Protein AF-A0A2H5E1U5-F1 (afdb_monomer_lite)

Structure (mmCIF, N/CA/C/O backbone):
data_AF-A0A2H5E1U5-F1
#
_entry.id   AF-A0A2H5E1U5-F1
#
loop_
_atom_site.group_PDB
_atom_site.id
_atom_site.type_symbol
_atom_site.label_atom_id
_atom_site.label_alt_id
_atom_site.label_comp_id
_atom_site.label_asym_id
_atom_site.label_entity_id
_atom_site.label_seq_id
_atom_site.pdbx_PDB_ins_code
_atom_site.Cartn_x
_atom_site.Cartn_y
_atom_site.Cartn_z
_atom_site.occupancy
_atom_site.B_iso_or_equiv
_atom_site.auth_seq_id
_atom_site.auth_comp_id
_atom_site.auth_asym_id
_atom_site.auth_atom_id
_atom_site.pdbx_PDB_model_num
ATOM 1 N N . MET A 1 1 ? -8.160 -6.037 7.878 1.00 88.44 1 MET A N 1
ATOM 2 C CA . MET A 1 1 ? -8.085 -6.090 6.395 1.00 88.44 1 MET A CA 1
ATOM 3 C C . MET A 1 1 ? -6.637 -6.246 5.935 1.00 88.44 1 MET A C 1
ATOM 5 O O . MET A 1 1 ? -5.758 -5.780 6.652 1.00 88.44 1 MET A O 1
ATOM 9 N N . GLU A 1 2 ? -6.357 -6.870 4.788 1.00 90.00 2 GLU A N 1
ATOM 10 C CA . GLU A 1 2 ? -4.989 -7.032 4.267 1.00 90.00 2 GLU A CA 1
ATOM 11 C C . GLU A 1 2 ? -4.709 -6.203 3.005 1.00 90.00 2 GLU A C 1
ATOM 13 O O . GLU A 1 2 ? -5.430 -6.276 2.010 1.00 90.00 2 GLU A O 1
ATOM 18 N N . ALA A 1 3 ? -3.610 -5.441 3.022 1.00 91.31 3 ALA A N 1
ATOM 19 C CA . ALA A 1 3 ? -3.159 -4.629 1.897 1.00 91.31 3 ALA A CA 1
ATOM 20 C C . ALA A 1 3 ? -1.841 -5.133 1.292 1.00 91.31 3 ALA A C 1
ATOM 22 O O . ALA A 1 3 ? -0.878 -5.450 2.000 1.00 91.31 3 ALA A O 1
ATOM 23 N N . LEU A 1 4 ? -1.774 -5.126 -0.041 1.00 90.81 4 LEU A N 1
ATOM 24 C CA . LEU A 1 4 ? -0.531 -5.232 -0.799 1.00 90.81 4 LEU A CA 1
ATOM 25 C C . LEU A 1 4 ? -0.009 -3.827 -1.111 1.00 90.81 4 LEU A C 1
ATOM 27 O O . LEU A 1 4 ? -0.693 -3.046 -1.769 1.00 90.81 4 LEU A O 1
ATOM 31 N N . LEU A 1 5 ? 1.227 -3.527 -0.714 1.00 90.75 5 LEU A N 1
ATOM 32 C CA . LEU A 1 5 ? 1.898 -2.273 -1.053 1.00 90.75 5 LEU A CA 1
ATOM 33 C C . LEU A 1 5 ? 2.890 -2.505 -2.191 1.00 90.75 5 LEU A C 1
ATOM 35 O O . LEU A 1 5 ? 3.699 -3.430 -2.136 1.00 90.75 5 LEU A O 1
ATOM 39 N N . VAL A 1 6 ? 2.870 -1.642 -3.203 1.00 88.94 6 VAL A N 1
ATOM 40 C CA . VAL A 1 6 ? 3.798 -1.691 -4.340 1.00 88.94 6 VAL A CA 1
ATOM 41 C C . VAL A 1 6 ? 4.464 -0.333 -4.516 1.00 88.94 6 VAL A C 1
ATOM 43 O O . VAL A 1 6 ? 3.791 0.694 -4.506 1.00 88.94 6 VAL A O 1
ATOM 46 N N . GLY A 1 7 ? 5.776 -0.329 -4.736 1.00 87.25 7 GLY A N 1
ATOM 47 C CA . GLY A 1 7 ? 6.582 0.886 -4.850 1.00 87.25 7 GLY A CA 1
ATOM 48 C C . GLY A 1 7 ? 7.224 1.284 -3.524 1.00 87.25 7 GLY A C 1
ATOM 49 O O . GLY A 1 7 ? 7.039 0.606 -2.519 1.00 87.25 7 GLY A O 1
ATOM 50 N N . A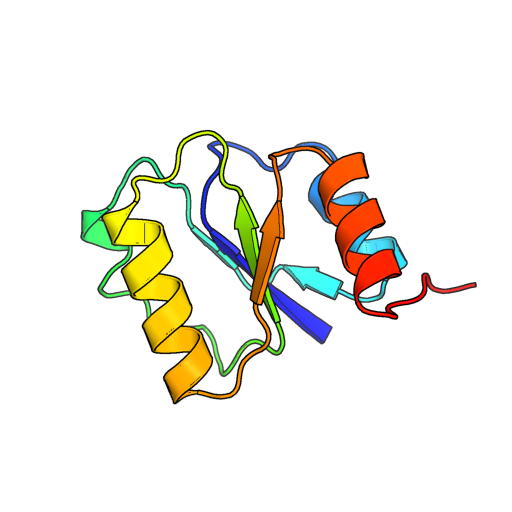LA A 1 8 ? 7.986 2.382 -3.547 1.00 84.31 8 ALA A N 1
ATOM 51 C CA . ALA A 1 8 ? 8.839 2.865 -2.455 1.00 84.31 8 ALA A CA 1
ATOM 52 C C . ALA A 1 8 ? 9.934 1.883 -1.989 1.00 84.31 8 ALA A C 1
ATOM 54 O O . ALA A 1 8 ? 9.703 0.689 -1.820 1.00 84.31 8 ALA A O 1
ATOM 55 N N . ASP A 1 9 ? 11.135 2.405 -1.731 1.00 81.62 9 ASP A N 1
ATOM 56 C CA . ASP A 1 9 ? 12.230 1.598 -1.173 1.00 81.62 9 ASP A CA 1
ATOM 57 C C . ASP A 1 9 ? 11.997 1.273 0.315 1.00 81.62 9 ASP A C 1
ATOM 59 O O . ASP A 1 9 ? 12.320 0.180 0.769 1.00 81.62 9 ASP A O 1
ATOM 63 N N . SER A 1 10 ? 11.385 2.193 1.071 1.00 84.88 10 SER A N 1
ATOM 64 C CA . SER A 1 10 ? 10.950 1.960 2.455 1.00 84.88 10 SER A CA 1
ATOM 65 C C . SER A 1 10 ? 9.614 2.643 2.748 1.00 84.88 10 SER A C 1
ATOM 67 O O . SER A 1 10 ? 9.259 3.631 2.102 1.00 84.88 10 SER A O 1
ATOM 69 N N . LEU A 1 11 ? 8.868 2.135 3.727 1.00 88.06 11 LEU A N 1
ATOM 70 C CA . LEU A 1 11 ? 7.497 2.580 4.001 1.00 88.06 11 LEU A CA 1
ATOM 71 C C . LEU A 1 11 ? 7.391 3.759 4.982 1.00 88.06 11 LEU A C 1
ATOM 73 O O . LEU A 1 11 ? 6.348 4.406 5.033 1.00 88.06 11 LEU A O 1
ATOM 77 N N . GLY A 1 12 ? 8.449 4.069 5.738 1.00 90.38 12 GLY A N 1
ATOM 78 C CA . GLY A 1 12 ? 8.397 5.109 6.773 1.00 90.38 12 GLY A CA 1
ATOM 79 C C . GLY A 1 12 ? 7.232 4.872 7.741 1.00 90.38 12 GLY A C 1
ATOM 80 O O . GLY A 1 12 ? 7.037 3.746 8.190 1.00 90.38 12 GLY A O 1
ATOM 81 N N . ASN A 1 13 ? 6.422 5.906 7.983 1.00 93.50 13 ASN A N 1
ATOM 82 C CA . ASN A 1 13 ? 5.282 5.861 8.913 1.00 93.50 13 ASN A CA 1
ATOM 83 C C . ASN A 1 13 ? 3.978 5.332 8.282 1.00 93.50 13 ASN A C 1
ATOM 85 O O . ASN A 1 13 ? 2.946 5.284 8.943 1.00 93.50 13 ASN A O 1
ATOM 89 N N . ILE A 1 14 ? 3.991 4.922 7.007 1.00 93.94 14 ILE A N 1
ATOM 90 C CA . ILE A 1 14 ? 2.803 4.352 6.344 1.00 93.94 14 ILE A CA 1
ATOM 91 C C . ILE A 1 14 ? 2.217 3.150 7.116 1.00 93.94 14 ILE A C 1
ATOM 93 O O . ILE A 1 14 ? 0.996 3.102 7.254 1.00 93.94 14 ILE A O 1
ATOM 97 N N . PRO A 1 15 ? 3.009 2.199 7.659 1.00 94.50 15 PRO A N 1
ATOM 98 C CA . PRO A 1 15 ? 2.463 1.078 8.424 1.00 94.50 15 PRO A CA 1
ATOM 99 C C . PRO A 1 15 ? 1.691 1.511 9.674 1.00 94.50 15 PRO A C 1
ATOM 101 O O . PRO A 1 15 ? 0.700 0.876 10.025 1.00 94.50 15 PRO A O 1
ATOM 104 N N . GLU A 1 16 ? 2.122 2.589 10.332 1.00 94.81 16 GLU A N 1
ATOM 105 C CA . GLU A 1 16 ? 1.446 3.123 11.515 1.00 94.81 16 GLU A CA 1
ATOM 106 C C . GLU A 1 16 ? 0.079 3.703 11.156 1.00 94.81 16 GLU A C 1
ATOM 108 O O . GLU A 1 16 ? -0.906 3.365 11.811 1.00 94.81 16 GLU A O 1
ATOM 113 N N . VAL A 1 17 ? 0.006 4.481 10.071 1.00 94.75 17 VAL A N 1
ATOM 114 C CA . VAL A 1 17 ? -1.271 4.970 9.534 1.00 94.75 17 VAL A CA 1
ATOM 115 C C . VAL A 1 17 ? -2.175 3.798 9.192 1.00 94.75 17 VAL A C 1
ATOM 117 O O . VAL A 1 17 ? -3.289 3.738 9.680 1.00 94.75 17 VAL A O 1
ATOM 120 N N . LEU A 1 18 ? -1.708 2.812 8.423 1.00 94.69 18 LEU A N 1
ATOM 121 C CA . LEU A 1 18 ? -2.538 1.660 8.050 1.00 94.69 18 LEU A CA 1
ATOM 122 C C . LEU A 1 18 ? -3.083 0.902 9.272 1.00 94.69 18 LEU A C 1
ATOM 124 O O . LEU A 1 18 ? -4.249 0.506 9.276 1.00 94.69 18 LEU A O 1
ATOM 128 N N . ARG A 1 19 ? -2.289 0.780 10.342 1.00 94.38 19 ARG A N 1
ATOM 129 C CA . ARG A 1 19 ? -2.723 0.167 11.605 1.00 94.38 19 ARG A CA 1
ATOM 130 C C . ARG A 1 19 ? -3.887 0.920 12.254 1.00 94.38 19 ARG A C 1
ATOM 132 O O . ARG A 1 19 ? -4.751 0.272 12.837 1.00 94.38 19 ARG A O 1
ATOM 139 N N . GLN A 1 20 ? -3.943 2.248 12.140 1.00 95.06 20 GLN A N 1
ATOM 140 C CA . GLN A 1 20 ? -5.073 3.041 12.642 1.00 95.06 20 GLN A CA 1
ATOM 141 C C . GLN A 1 20 ? -6.382 2.719 11.912 1.00 95.06 20 GLN A C 1
ATOM 143 O O . GLN A 1 20 ? -7.437 2.982 12.461 1.00 95.06 20 GLN A O 1
ATOM 148 N N . TYR A 1 21 ? -6.340 2.124 10.717 1.00 94.88 21 TYR A N 1
ATOM 149 C CA . TYR A 1 21 ? -7.517 1.742 9.924 1.00 94.88 21 TYR A CA 1
ATOM 150 C C . TYR A 1 21 ? -7.783 0.222 9.952 1.00 94.88 21 TYR A C 1
ATOM 152 O O . TYR A 1 21 ? -8.514 -0.287 9.106 1.00 94.88 21 TYR A O 1
ATOM 160 N N . ASP A 1 22 ? -7.157 -0.522 10.875 1.00 93.19 22 ASP A N 1
ATOM 161 C CA . ASP A 1 22 ? -7.158 -1.998 10.909 1.00 93.19 22 ASP A CA 1
ATOM 162 C C . ASP A 1 22 ? -6.667 -2.661 9.601 1.00 93.19 22 ASP A C 1
ATOM 164 O O . ASP A 1 22 ? -7.089 -3.754 9.198 1.00 93.19 22 ASP A O 1
ATOM 168 N N . ILE A 1 23 ? -5.751 -1.991 8.897 1.00 93.31 23 ILE A N 1
ATOM 169 C CA . ILE A 1 23 ? -5.134 -2.502 7.673 1.00 93.31 23 ILE A CA 1
ATOM 170 C C . ILE A 1 23 ? -3.764 -3.081 8.016 1.00 93.31 23 ILE A C 1
ATOM 172 O O . ILE A 1 23 ? -2.837 -2.375 8.418 1.00 93.31 23 ILE A O 1
ATOM 176 N N . ARG A 1 24 ? -3.613 -4.387 7.806 1.00 91.69 24 ARG A N 1
ATOM 177 C CA . ARG A 1 24 ? -2.339 -5.099 7.912 1.00 91.69 24 ARG A CA 1
ATOM 178 C C . ARG A 1 24 ? -1.656 -5.122 6.551 1.00 91.69 24 ARG A C 1
ATOM 180 O O . ARG A 1 24 ? -2.297 -5.315 5.521 1.00 91.69 24 ARG A O 1
ATOM 187 N N . ILE A 1 25 ? -0.339 -4.956 6.538 1.00 90.75 25 ILE A N 1
ATOM 188 C CA . ILE A 1 25 ? 0.453 -5.082 5.313 1.00 90.75 25 ILE A CA 1
ATOM 189 C C . ILE A 1 25 ? 0.756 -6.564 5.098 1.00 90.75 25 ILE A C 1
ATOM 191 O O . ILE A 1 25 ? 1.613 -7.119 5.781 1.00 90.75 25 ILE A O 1
ATOM 195 N N . ALA A 1 26 ? 0.086 -7.197 4.135 1.00 87.94 26 ALA A N 1
ATOM 196 C CA . ALA A 1 26 ? 0.355 -8.592 3.783 1.00 87.94 26 ALA A CA 1
ATOM 197 C C . ALA A 1 26 ? 1.700 -8.743 3.062 1.00 87.94 26 ALA A C 1
ATOM 199 O O . ALA A 1 26 ? 2.412 -9.735 3.226 1.00 87.94 26 ALA A O 1
ATOM 200 N N . ARG A 1 27 ? 2.059 -7.756 2.231 1.00 87.38 27 ARG A N 1
ATOM 201 C CA . ARG A 1 27 ? 3.347 -7.719 1.532 1.00 87.38 27 ARG A CA 1
ATOM 202 C C . ARG A 1 27 ? 3.693 -6.308 1.068 1.00 87.38 27 ARG A C 1
ATOM 204 O O . ARG A 1 27 ? 2.815 -5.535 0.693 1.00 87.38 27 ARG A O 1
ATOM 211 N N . HIS A 1 28 ? 4.989 -6.011 1.024 1.00 88.62 28 HIS A N 1
ATOM 212 C CA . HIS A 1 28 ? 5.544 -4.824 0.378 1.00 88.62 28 HIS A CA 1
ATOM 213 C C . HIS A 1 28 ? 6.454 -5.243 -0.776 1.00 88.62 28 HIS A C 1
ATOM 215 O O . HIS A 1 28 ? 7.424 -5.975 -0.590 1.00 88.62 28 HIS A O 1
ATOM 221 N N . ILE A 1 29 ? 6.118 -4.798 -1.982 1.00 85.25 29 ILE A N 1
ATOM 222 C CA . ILE A 1 29 ? 6.894 -5.020 -3.195 1.00 85.25 29 ILE A CA 1
ATOM 223 C C . ILE A 1 29 ? 7.631 -3.725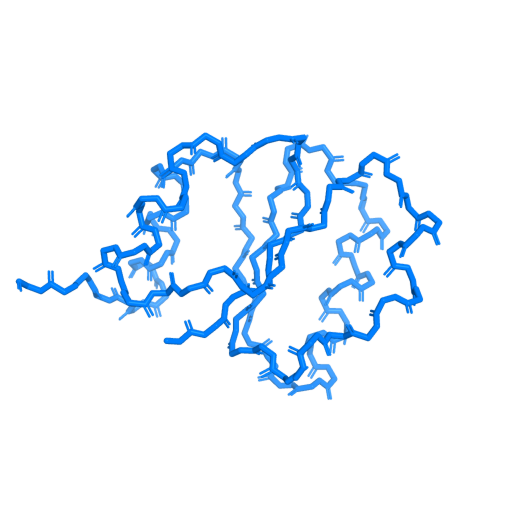 -3.541 1.00 85.25 29 ILE A C 1
ATOM 225 O O . ILE A 1 29 ? 7.056 -2.796 -4.110 1.00 85.25 29 ILE A O 1
ATOM 229 N N . CYS A 1 30 ? 8.924 -3.676 -3.225 1.00 80.12 30 CYS A N 1
ATOM 230 C CA . CYS A 1 30 ? 9.783 -2.550 -3.580 1.00 80.12 30 CYS A CA 1
ATOM 231 C C . CYS A 1 30 ? 9.919 -2.415 -5.108 1.00 80.12 30 CYS A C 1
ATOM 233 O O . CYS A 1 30 ? 10.170 -3.396 -5.816 1.00 80.12 30 CYS A O 1
ATOM 235 N N . GLY A 1 31 ? 9.785 -1.183 -5.617 1.00 65.38 31 GLY A N 1
ATOM 236 C CA . GLY A 1 31 ? 9.800 -0.854 -7.049 1.00 65.38 31 GLY A CA 1
ATOM 237 C C . GLY A 1 31 ? 11.116 -1.162 -7.776 1.00 65.38 31 GLY A C 1
ATOM 238 O O . GLY A 1 31 ? 11.111 -1.285 -8.999 1.00 65.38 31 GLY A O 1
ATOM 239 N N . ARG A 1 32 ? 12.227 -1.332 -7.043 1.00 65.12 32 ARG A N 1
ATOM 240 C CA . ARG A 1 32 ? 13.583 -1.459 -7.602 1.00 65.12 32 ARG A CA 1
ATOM 241 C C . ARG A 1 32 ? 13.864 -2.797 -8.298 1.00 65.12 32 ARG A C 1
ATOM 243 O O . ARG A 1 32 ? 14.780 -2.861 -9.109 1.00 65.12 32 ARG A O 1
ATOM 250 N N . ASN A 1 33 ? 13.100 -3.863 -8.033 1.00 56.34 33 ASN A N 1
ATOM 251 C CA . ASN A 1 33 ? 13.411 -5.196 -8.570 1.00 56.34 33 ASN A CA 1
ATOM 252 C C . ASN A 1 33 ? 12.249 -5.839 -9.345 1.00 56.34 33 ASN A C 1
ATOM 254 O O . ASN A 1 33 ? 11.647 -6.813 -8.900 1.00 56.34 33 ASN A O 1
ATOM 258 N N . VAL A 1 34 ? 11.960 -5.287 -10.529 1.00 53.38 34 VAL A N 1
ATOM 259 C CA . VAL A 1 34 ? 10.848 -5.636 -11.444 1.00 53.38 34 VAL A CA 1
ATOM 260 C C . VAL A 1 34 ? 10.778 -7.133 -11.798 1.00 53.38 34 VAL A C 1
ATOM 262 O O . VAL A 1 34 ? 9.686 -7.677 -11.976 1.00 53.38 34 VAL A O 1
ATOM 265 N N . ALA A 1 35 ? 11.917 -7.831 -11.858 1.00 46.91 35 ALA A N 1
ATOM 266 C CA . ALA A 1 35 ? 11.985 -9.247 -12.233 1.00 46.91 35 ALA A CA 1
ATOM 267 C C . ALA A 1 35 ? 11.428 -10.191 -11.150 1.00 46.91 35 ALA A C 1
ATOM 269 O O . ALA A 1 35 ? 10.823 -11.214 -11.474 1.00 46.91 35 ALA A O 1
ATOM 270 N N . HIS A 1 36 ? 11.554 -9.824 -9.870 1.00 48.09 36 HIS A N 1
ATOM 271 C CA . HIS A 1 36 ? 11.021 -10.614 -8.755 1.00 48.09 36 HIS A CA 1
ATOM 272 C C . HIS A 1 36 ? 9.508 -10.391 -8.552 1.00 48.09 36 HIS A C 1
ATOM 274 O O . HIS A 1 36 ? 8.824 -11.217 -7.959 1.00 48.09 36 HIS A O 1
ATOM 280 N N . GLN A 1 37 ? 8.955 -9.302 -9.100 1.00 51.66 37 GLN A N 1
ATOM 281 C CA . GLN A 1 37 ? 7.563 -8.878 -8.895 1.00 51.66 37 GLN A CA 1
ATOM 282 C C . GLN A 1 37 ? 6.535 -9.679 -9.704 1.00 51.66 37 GLN A C 1
ATOM 284 O O . GLN A 1 37 ? 5.379 -9.799 -9.306 1.00 51.66 37 GLN A O 1
ATOM 289 N N . ARG A 1 38 ? 6.930 -10.242 -10.854 1.00 49.31 38 ARG A N 1
ATOM 290 C CA . ARG A 1 38 ? 6.006 -10.964 -11.749 1.00 49.31 38 ARG A CA 1
ATOM 291 C C . ARG A 1 38 ? 5.618 -12.357 -11.241 1.00 49.31 38 ARG A C 1
ATOM 293 O O . ARG A 1 38 ? 4.558 -12.847 -11.629 1.00 49.31 38 ARG A O 1
ATOM 300 N N . ARG A 1 39 ? 6.455 -12.972 -10.396 1.00 45.91 39 ARG A N 1
ATOM 301 C CA . ARG A 1 39 ? 6.352 -14.384 -9.969 1.00 45.91 39 ARG A CA 1
ATOM 302 C C . ARG A 1 39 ? 5.860 -14.581 -8.542 1.00 45.91 39 ARG A C 1
ATOM 304 O O . ARG A 1 39 ? 5.689 -15.719 -8.129 1.00 45.91 39 ARG A O 1
ATOM 311 N N . VAL A 1 40 ? 5.647 -13.506 -7.792 1.00 51.31 40 VAL A N 1
ATOM 312 C CA . VAL A 1 40 ? 5.143 -13.612 -6.427 1.00 51.31 40 VAL A CA 1
ATOM 313 C C . VAL A 1 40 ? 3.624 -13.784 -6.498 1.00 51.31 40 VAL A C 1
ATOM 315 O O . VAL A 1 40 ? 2.944 -12.832 -6.894 1.00 51.31 40 VAL A O 1
ATOM 318 N N . PRO A 1 41 ? 3.068 -14.965 -6.161 1.00 49.28 41 PRO A N 1
ATOM 319 C CA . PRO A 1 41 ? 1.639 -15.063 -5.927 1.00 49.28 41 PRO A CA 1
ATOM 320 C C . PRO A 1 41 ? 1.296 -14.083 -4.808 1.00 49.28 41 PRO A C 1
ATOM 322 O O . PRO A 1 41 ? 2.038 -13.960 -3.827 1.00 49.28 41 PRO A O 1
ATOM 325 N N . LEU A 1 42 ? 0.200 -13.347 -4.981 1.00 52.94 42 LEU A N 1
ATOM 326 C CA . LEU A 1 42 ? -0.390 -12.606 -3.877 1.00 52.94 42 LEU A CA 1
ATOM 327 C C . LEU A 1 42 ? -0.538 -13.614 -2.720 1.00 52.94 42 LEU A C 1
ATOM 329 O O . LEU A 1 42 ? -1.082 -14.697 -2.955 1.00 52.94 42 LEU A O 1
ATOM 333 N N . PRO A 1 43 ? 0.038 -13.371 -1.527 1.00 49.09 43 PRO A N 1
ATOM 334 C CA . PRO A 1 43 ? -0.306 -14.198 -0.381 1.00 49.09 43 PRO A CA 1
ATOM 335 C C . PRO A 1 43 ? -1.810 -13.997 -0.161 1.00 49.09 43 PRO A C 1
ATOM 337 O O . PRO A 1 43 ? -2.234 -12.908 0.205 1.00 49.09 43 PRO A O 1
ATOM 340 N N . GLY A 1 44 ? -2.617 -14.995 -0.528 1.00 58.72 44 GLY A N 1
ATOM 341 C CA . GLY A 1 44 ? -4.074 -14.858 -0.590 1.00 58.72 44 GLY A CA 1
ATOM 342 C C . GLY A 1 44 ? -4.585 -13.891 -1.673 1.00 58.72 44 GLY A C 1
ATOM 343 O O . GLY A 1 44 ? -3.891 -13.547 -2.631 1.00 58.72 44 GLY A O 1
ATOM 344 N N . ARG A 1 45 ? -5.847 -13.471 -1.534 1.00 67.31 45 ARG A N 1
ATOM 345 C CA . ARG A 1 45 ? -6.439 -12.349 -2.277 1.00 67.31 45 ARG A CA 1
ATOM 346 C C . ARG A 1 45 ? -6.437 -11.143 -1.329 1.00 67.31 45 ARG A C 1
ATOM 348 O O . ARG A 1 45 ? -7.311 -11.111 -0.471 1.00 67.31 45 ARG A O 1
ATOM 355 N N . PRO A 1 46 ? -5.467 -10.211 -1.412 1.00 77.62 46 PRO A N 1
ATOM 356 C CA . PRO A 1 46 ? -5.481 -9.030 -0.561 1.00 77.62 46 PRO A CA 1
ATOM 357 C C . PRO A 1 46 ? -6.736 -8.217 -0.855 1.00 77.62 46 PRO A C 1
ATOM 359 O O . PRO A 1 46 ? -7.152 -8.098 -2.009 1.00 77.62 46 PRO A O 1
ATOM 362 N N . ASP A 1 47 ? -7.301 -7.633 0.189 1.00 87.25 47 ASP A N 1
ATOM 363 C CA . ASP A 1 47 ? -8.525 -6.845 0.102 1.00 87.25 47 ASP A CA 1
ATOM 364 C C . ASP A 1 47 ? -8.272 -5.465 -0.527 1.00 87.25 47 ASP A C 1
ATOM 366 O O . ASP A 1 47 ? -9.201 -4.819 -1.000 1.00 87.25 47 ASP A O 1
ATOM 370 N N . LEU A 1 48 ? -7.015 -4.996 -0.529 1.00 90.88 48 LEU A N 1
ATOM 371 C CA . LEU A 1 48 ? -6.626 -3.677 -1.029 1.00 90.88 48 LEU A CA 1
ATOM 372 C C . LEU A 1 48 ? -5.243 -3.693 -1.696 1.00 90.88 48 LEU A C 1
ATOM 374 O O . LEU A 1 48 ? -4.273 -4.234 -1.162 1.00 90.88 48 LEU A O 1
ATOM 378 N N . LEU A 1 49 ? -5.118 -3.015 -2.838 1.00 91.50 49 LEU A N 1
ATOM 379 C CA . LEU A 1 49 ? -3.834 -2.703 -3.464 1.00 91.50 49 LEU A CA 1
ATOM 380 C C . LEU A 1 49 ? -3.487 -1.222 -3.263 1.00 91.50 49 LEU A C 1
ATOM 382 O O . LEU A 1 49 ? -4.228 -0.345 -3.699 1.00 91.50 49 LEU A O 1
ATOM 386 N N . ILE A 1 50 ? -2.321 -0.936 -2.685 1.00 92.88 50 ILE A N 1
ATOM 387 C CA . ILE A 1 50 ? -1.787 0.420 -2.513 1.00 92.88 50 ILE A CA 1
ATOM 388 C C . ILE A 1 50 ? -0.568 0.607 -3.423 1.00 92.88 50 ILE A C 1
ATOM 390 O O . ILE A 1 50 ? 0.467 -0.037 -3.248 1.00 92.88 50 ILE A O 1
ATOM 394 N N . LEU A 1 51 ? -0.680 1.511 -4.396 1.00 91.62 51 LEU A N 1
ATOM 395 C CA . LEU A 1 51 ? 0.395 1.889 -5.312 1.00 91.62 51 LEU A CA 1
ATOM 396 C C . LEU A 1 51 ? 1.053 3.193 -4.846 1.00 91.62 51 LEU A C 1
ATOM 398 O O . LEU A 1 51 ? 0.430 4.255 -4.890 1.00 91.62 51 LEU A O 1
ATOM 402 N N . LEU A 1 52 ? 2.325 3.113 -4.454 1.00 91.38 52 LEU A N 1
ATOM 403 C CA . LEU A 1 52 ? 3.162 4.253 -4.079 1.00 91.38 52 LEU A CA 1
ATOM 404 C C . LEU A 1 52 ? 3.890 4.781 -5.322 1.00 91.38 52 LEU A C 1
ATOM 406 O O . LEU A 1 52 ? 4.861 4.187 -5.794 1.00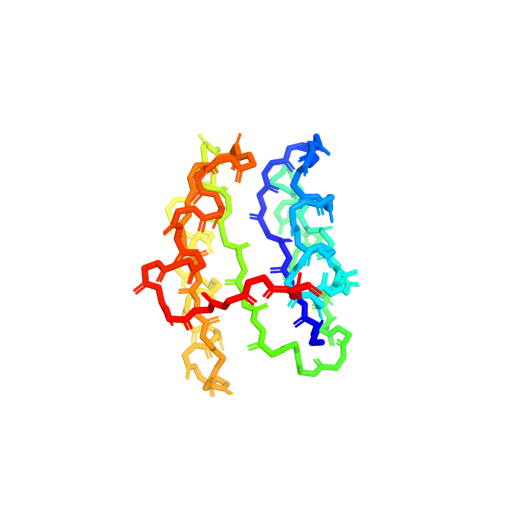 91.38 52 LEU A O 1
ATOM 410 N N . THR A 1 53 ? 3.392 5.879 -5.888 1.00 85.56 53 THR A N 1
ATOM 411 C CA . THR A 1 53 ? 3.668 6.270 -7.280 1.00 85.56 53 THR A CA 1
ATOM 412 C C . THR A 1 53 ? 4.999 6.977 -7.519 1.00 85.56 53 THR A C 1
ATOM 414 O O . THR A 1 53 ? 5.390 7.098 -8.673 1.00 85.56 53 THR A O 1
ATOM 417 N N . ASP A 1 54 ? 5.704 7.424 -6.478 1.00 78.31 54 ASP A N 1
ATOM 418 C CA . ASP A 1 54 ? 6.837 8.362 -6.606 1.00 78.31 54 ASP A CA 1
ATOM 419 C C . ASP A 1 54 ? 7.958 7.891 -7.541 1.00 78.31 54 ASP A C 1
ATOM 421 O O . ASP A 1 54 ? 8.599 8.711 -8.189 1.00 78.31 54 ASP A O 1
ATOM 425 N N . PHE A 1 55 ? 8.164 6.575 -7.646 1.00 73.19 55 PHE A N 1
ATOM 426 C CA . PHE A 1 55 ? 9.191 5.980 -8.509 1.00 73.19 55 PHE A CA 1
ATOM 427 C C . PHE A 1 55 ? 8.689 4.750 -9.282 1.00 73.19 55 PHE A C 1
ATOM 429 O O . PHE A 1 55 ? 9.485 3.948 -9.772 1.00 73.19 55 PHE A O 1
ATOM 436 N N . LEU A 1 56 ? 7.368 4.553 -9.382 1.00 77.56 56 LEU A N 1
ATOM 437 C CA . LEU A 1 56 ? 6.814 3.433 -10.145 1.00 77.56 56 LEU A CA 1
ATOM 438 C C . LEU A 1 56 ? 6.710 3.788 -11.627 1.00 77.56 56 LEU A C 1
ATOM 440 O O . LEU A 1 56 ? 5.969 4.686 -12.021 1.00 77.56 56 LEU A O 1
ATOM 444 N N . GLY A 1 57 ? 7.401 3.016 -12.466 1.00 81.50 57 GLY A N 1
ATOM 445 C CA . GLY A 1 57 ? 7.268 3.127 -13.914 1.00 81.50 57 GLY A CA 1
ATOM 446 C C . GLY A 1 57 ? 5.823 2.904 -14.373 1.00 81.50 57 GLY A C 1
ATOM 447 O O . GLY A 1 57 ? 5.100 2.055 -13.842 1.00 81.50 57 GLY A O 1
ATOM 448 N N . HIS A 1 58 ? 5.410 3.635 -15.409 1.00 82.44 58 HIS A N 1
ATOM 449 C CA . HIS A 1 58 ? 4.042 3.608 -15.929 1.00 82.44 58 HIS A CA 1
ATOM 450 C C . HIS A 1 58 ? 3.542 2.192 -16.275 1.00 82.44 58 HIS A C 1
ATOM 452 O O . HIS A 1 58 ? 2.411 1.829 -15.946 1.00 82.44 58 HIS A O 1
ATOM 458 N N . ASN A 1 59 ? 4.413 1.363 -16.858 1.00 83.94 59 ASN A N 1
ATOM 459 C CA . ASN A 1 59 ? 4.105 -0.025 -17.216 1.00 83.94 59 ASN A CA 1
ATOM 460 C C . ASN A 1 59 ? 3.852 -0.912 -15.990 1.00 83.94 59 ASN A C 1
ATOM 462 O O . ASN A 1 59 ? 2.971 -1.766 -16.022 1.00 83.94 59 ASN A O 1
ATOM 466 N N . VAL A 1 60 ? 4.587 -0.688 -14.895 1.00 82.81 60 VAL A N 1
ATOM 467 C CA . VAL A 1 60 ? 4.397 -1.428 -13.639 1.00 82.81 60 VAL A CA 1
ATOM 468 C C . VAL A 1 60 ? 3.052 -1.060 -13.029 1.00 82.81 60 VAL A C 1
ATOM 470 O O . VAL A 1 60 ? 2.267 -1.939 -12.688 1.00 82.81 60 VAL A O 1
ATOM 473 N N . MET A 1 61 ? 2.740 0.236 -12.961 1.00 85.75 61 MET A N 1
ATOM 474 C CA . MET A 1 61 ? 1.449 0.683 -12.441 1.00 85.75 61 MET A CA 1
ATOM 475 C C . MET A 1 61 ? 0.270 0.120 -13.242 1.00 85.75 61 MET A C 1
ATOM 477 O O . MET A 1 61 ? -0.711 -0.318 -12.647 1.00 85.75 61 MET A O 1
ATOM 481 N N . ARG A 1 62 ? 0.364 0.120 -14.579 1.00 88.25 62 ARG A N 1
ATOM 482 C CA . ARG A 1 62 ? -0.650 -0.471 -15.463 1.00 88.25 62 ARG A CA 1
ATOM 483 C C . ARG A 1 62 ? -0.829 -1.963 -15.179 1.00 88.25 62 ARG A C 1
ATOM 485 O O . ARG A 1 62 ? -1.934 -2.380 -14.867 1.00 88.25 62 ARG A O 1
ATOM 492 N N . HIS A 1 63 ? 0.267 -2.724 -15.149 1.00 87.69 63 HIS A N 1
ATOM 493 C CA . HIS A 1 63 ? 0.254 -4.163 -14.859 1.00 87.69 63 HIS A CA 1
ATOM 494 C C . HIS A 1 63 ? -0.458 -4.508 -13.543 1.00 87.69 63 HIS A C 1
ATOM 496 O O . HIS A 1 63 ? -1.261 -5.438 -13.495 1.00 87.69 63 HIS A O 1
ATOM 502 N N . TYR A 1 64 ? -0.187 -3.763 -12.468 1.00 87.00 64 TYR A N 1
ATOM 503 C CA . TYR A 1 64 ? -0.839 -4.003 -11.178 1.00 87.00 64 TYR A CA 1
ATOM 504 C C . TYR A 1 64 ? -2.308 -3.575 -11.154 1.00 87.00 64 TYR A C 1
ATOM 506 O O . TYR A 1 64 ? -3.120 -4.283 -10.561 1.00 87.00 64 TYR A O 1
ATOM 514 N N . ARG A 1 65 ? -2.661 -2.460 -11.807 1.00 89.62 65 ARG A N 1
ATOM 515 C CA . ARG A 1 65 ? -4.061 -2.028 -11.933 1.00 89.62 65 ARG A CA 1
ATOM 516 C C . ARG A 1 65 ? -4.896 -3.037 -12.710 1.00 89.62 65 ARG A C 1
ATOM 518 O O . ARG A 1 65 ? -5.954 -3.418 -12.225 1.00 89.62 65 ARG A O 1
ATOM 525 N N . ASP A 1 66 ? -4.396 -3.515 -13.846 1.00 90.44 66 ASP A N 1
ATOM 526 C CA . ASP A 1 66 ? -5.107 -4.483 -14.687 1.00 90.44 66 ASP A CA 1
ATOM 527 C C . ASP A 1 66 ? -5.319 -5.806 -13.936 1.00 90.44 66 ASP A C 1
ATOM 529 O O . ASP A 1 66 ? -6.407 -6.382 -13.958 1.00 90.44 66 ASP A O 1
ATOM 533 N N . ARG A 1 67 ? -4.305 -6.259 -13.183 1.00 86.94 67 ARG A N 1
ATOM 534 C CA . ARG A 1 67 ? -4.421 -7.440 -12.315 1.00 86.94 67 ARG A CA 1
ATOM 535 C C . ARG A 1 67 ? -5.428 -7.259 -11.185 1.00 86.94 67 ARG A C 1
ATOM 537 O O . ARG A 1 67 ? -6.197 -8.177 -10.922 1.00 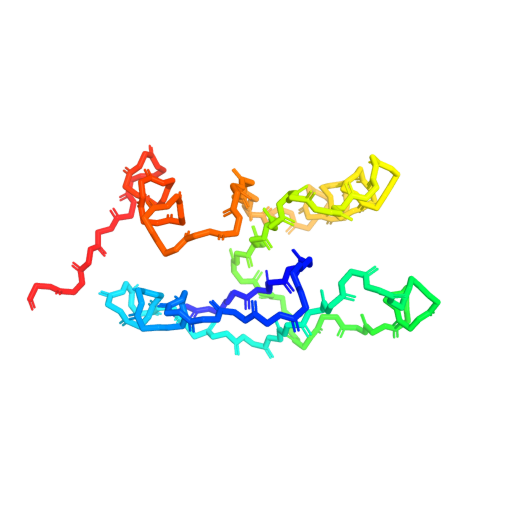86.94 67 ARG A O 1
ATOM 544 N N . ALA A 1 68 ? -5.413 -6.114 -10.506 1.00 88.62 68 ALA A N 1
ATOM 545 C CA . ALA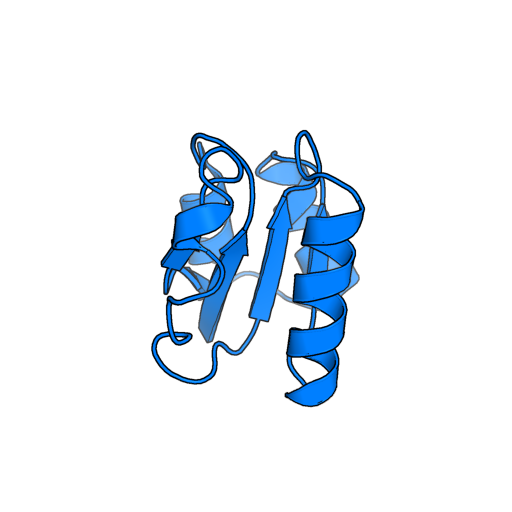 A 1 68 ? -6.361 -5.836 -9.433 1.00 88.62 68 ALA A CA 1
ATOM 546 C C . ALA A 1 68 ? -7.797 -5.755 -9.969 1.00 88.62 68 ALA A C 1
ATOM 548 O O . ALA A 1 68 ? -8.689 -6.371 -9.394 1.00 88.62 68 ALA A O 1
ATOM 549 N N . ALA A 1 69 ? -7.999 -5.103 -11.119 1.00 89.62 69 ALA A N 1
ATOM 550 C CA . ALA A 1 69 ? -9.291 -5.024 -11.794 1.00 89.62 69 ALA A CA 1
ATOM 551 C C . ALA A 1 69 ? -9.831 -6.412 -12.174 1.00 89.62 69 ALA A C 1
ATOM 553 O O . ALA A 1 69 ? -10.984 -6.717 -11.883 1.00 89.62 69 ALA A O 1
ATOM 554 N N . ALA A 1 70 ? -8.987 -7.287 -12.732 1.00 88.06 70 ALA A N 1
ATOM 555 C CA . ALA A 1 70 ? -9.364 -8.667 -13.056 1.00 88.06 70 ALA A CA 1
ATOM 556 C C . ALA A 1 70 ? -9.762 -9.504 -11.823 1.00 88.06 70 ALA A C 1
ATOM 558 O O . ALA A 1 70 ? -10.467 -10.502 -11.953 1.00 88.06 70 ALA A O 1
ATOM 559 N N . LEU A 1 71 ? -9.309 -9.111 -10.628 1.00 85.25 71 LEU A N 1
ATOM 560 C CA . LEU A 1 71 ? -9.612 -9.777 -9.361 1.00 85.25 71 LEU A CA 1
ATOM 561 C C . LEU A 1 71 ? -10.693 -9.062 -8.535 1.00 85.25 71 LEU A C 1
ATOM 563 O O . LEU A 1 71 ? -11.050 -9.568 -7.473 1.00 85.25 71 LEU A O 1
ATOM 567 N N . GLY A 1 72 ? -11.202 -7.914 -8.998 1.00 88.81 72 GLY A N 1
ATOM 568 C CA . GLY A 1 72 ? -12.149 -7.080 -8.252 1.00 88.81 72 GLY A CA 1
ATOM 569 C C . GLY A 1 72 ? -11.554 -6.414 -7.006 1.00 88.81 72 GLY A C 1
ATOM 570 O O . GLY A 1 72 ? -12.296 -6.049 -6.101 1.00 88.81 72 GLY A O 1
ATOM 571 N N . ILE A 1 73 ? -10.227 -6.275 -6.933 1.00 90.12 73 ILE A N 1
ATOM 572 C CA . ILE A 1 73 ? -9.533 -5.693 -5.778 1.00 90.12 73 ILE A CA 1
ATOM 573 C C . ILE A 1 73 ? -9.479 -4.164 -5.942 1.00 90.12 73 ILE A C 1
ATOM 575 O O . ILE A 1 73 ? -9.007 -3.684 -6.980 1.00 90.12 73 ILE A O 1
ATOM 579 N N . PRO A 1 74 ? -9.914 -3.375 -4.943 1.00 91.56 74 PRO A N 1
ATOM 580 C CA . PRO A 1 74 ? -9.805 -1.923 -4.982 1.00 91.56 74 PRO A CA 1
ATOM 581 C C . PRO A 1 74 ? -8.341 -1.469 -5.016 1.00 91.56 74 PRO A C 1
ATOM 583 O O . PRO A 1 74 ? -7.458 -2.061 -4.390 1.00 91.56 74 PRO A O 1
ATOM 586 N N . VAL A 1 75 ? -8.085 -0.378 -5.742 1.00 92.50 75 VAL A N 1
ATOM 587 C CA . VAL A 1 75 ? -6.742 0.187 -5.912 1.00 92.50 75 VAL A CA 1
ATOM 588 C C . VAL A 1 75 ? -6.696 1.616 -5.397 1.00 92.50 75 VAL A C 1
ATOM 590 O O . VAL A 1 75 ? -7.446 2.474 -5.855 1.00 92.50 75 VAL A O 1
ATOM 593 N N . LEU A 1 76 ? -5.743 1.884 -4.512 1.00 93.00 76 LEU A N 1
ATOM 594 C CA . LEU A 1 76 ? -5.429 3.207 -3.998 1.00 93.00 76 LEU A CA 1
ATOM 595 C C . LEU A 1 76 ? -4.054 3.631 -4.522 1.00 93.00 76 LEU A C 1
ATOM 597 O O . LEU A 1 76 ? -3.039 3.018 -4.204 1.00 93.00 76 LEU A O 1
ATOM 601 N N . ALA A 1 77 ? -4.005 4.690 -5.330 1.00 91.56 77 ALA A N 1
ATOM 602 C CA . ALA A 1 77 ? -2.753 5.260 -5.828 1.00 91.56 77 ALA A CA 1
ATOM 603 C C . ALA A 1 77 ? -2.440 6.592 -5.131 1.00 91.56 77 ALA A C 1
ATOM 605 O O . ALA A 1 77 ? -3.261 7.517 -5.124 1.00 91.56 77 ALA A O 1
ATOM 606 N N . CYS A 1 78 ? -1.247 6.701 -4.548 1.00 90.19 78 CYS A N 1
ATOM 607 C CA . CYS A 1 78 ? -0.804 7.890 -3.820 1.00 90.19 78 CYS A CA 1
ATOM 608 C C . CYS A 1 78 ? 0.720 8.056 -3.852 1.00 90.19 78 CYS A C 1
ATOM 610 O O . CYS A 1 78 ? 1.458 7.132 -4.196 1.00 90.19 78 CYS A O 1
ATOM 612 N N . ARG A 1 79 ? 1.193 9.251 -3.478 1.00 87.19 79 ARG A N 1
ATOM 613 C CA . ARG A 1 79 ? 2.622 9.497 -3.229 1.00 87.19 79 ARG A CA 1
ATOM 614 C C . ARG A 1 79 ? 3.102 8.712 -2.003 1.00 87.19 79 ARG A C 1
ATOM 616 O O . ARG A 1 79 ? 2.292 8.336 -1.158 1.00 87.19 79 ARG A O 1
ATOM 623 N N . ARG A 1 80 ? 4.412 8.494 -1.866 1.00 85.06 80 ARG A N 1
ATOM 624 C CA . ARG A 1 80 ? 5.026 7.837 -0.697 1.00 85.06 80 ARG A CA 1
ATOM 625 C C . ARG A 1 80 ? 5.066 8.802 0.490 1.00 85.06 80 ARG A C 1
ATOM 627 O O . ARG A 1 80 ? 6.118 9.297 0.888 1.00 85.06 80 ARG A O 1
ATOM 634 N N . SER A 1 81 ? 3.913 9.052 1.092 1.00 88.62 81 SER A N 1
ATOM 635 C CA . SER A 1 81 ? 3.833 9.692 2.402 1.00 88.62 81 SER A CA 1
ATOM 636 C C . SER A 1 81 ? 2.647 9.161 3.193 1.00 88.62 81 SER A C 1
ATOM 638 O O . SER A 1 81 ? 1.602 8.836 2.631 1.00 88.62 81 SER A O 1
ATOM 640 N N . ALA A 1 82 ? 2.814 9.097 4.514 1.00 89.50 82 ALA A N 1
ATOM 641 C CA . ALA A 1 82 ? 1.771 8.685 5.449 1.00 89.50 82 ALA A CA 1
ATOM 642 C C . ALA A 1 82 ? 0.492 9.524 5.266 1.00 89.50 82 ALA A C 1
ATOM 644 O O . ALA A 1 82 ? -0.588 8.973 5.082 1.00 89.50 82 ALA A O 1
ATOM 645 N N . THR A 1 83 ? 0.639 10.848 5.166 1.00 92.69 83 THR A N 1
ATOM 646 C CA . THR A 1 83 ? -0.473 11.775 4.922 1.00 92.69 83 THR A CA 1
ATOM 647 C C . THR A 1 83 ? -1.170 11.533 3.582 1.00 92.69 83 THR A C 1
ATOM 649 O O . THR A 1 83 ? -2.390 11.619 3.508 1.00 92.69 83 THR A O 1
ATOM 652 N N . ALA A 1 84 ? -0.434 11.221 2.506 1.00 92.06 84 ALA A N 1
ATOM 653 C CA . ALA A 1 84 ? -1.053 10.965 1.203 1.00 92.06 84 ALA A CA 1
ATOM 654 C C . ALA A 1 84 ? -1.848 9.651 1.195 1.00 92.06 84 ALA A C 1
ATOM 656 O O . ALA A 1 84 ? -2.908 9.586 0.571 1.00 92.06 84 ALA A O 1
ATOM 657 N N . VAL A 1 85 ? -1.351 8.624 1.891 1.00 92.69 85 VAL A N 1
ATOM 658 C CA . VAL A 1 85 ? -2.082 7.367 2.103 1.00 92.69 85 VAL A CA 1
ATOM 659 C C . VAL A 1 85 ? -3.358 7.639 2.896 1.00 92.69 85 VAL A C 1
ATOM 661 O O . VAL A 1 85 ? -4.440 7.264 2.452 1.00 92.69 85 VAL A O 1
ATOM 664 N N . GLU A 1 86 ? -3.249 8.355 4.015 1.00 94.50 86 GLU A N 1
ATOM 665 C CA . GLU A 1 86 ? -4.379 8.686 4.884 1.00 94.50 86 GLU A CA 1
ATOM 666 C C . GLU A 1 86 ? -5.471 9.481 4.156 1.00 94.50 86 GLU A C 1
ATOM 668 O O . GLU A 1 86 ? -6.638 9.091 4.150 1.00 94.50 86 GLU A O 1
ATOM 673 N N . GLN A 1 87 ? -5.093 10.551 3.453 1.00 94.31 87 GLN A N 1
ATOM 674 C CA . GLN A 1 87 ? -6.027 11.361 2.667 1.00 94.31 87 GLN A CA 1
ATOM 675 C C . GLN A 1 87 ? -6.766 10.530 1.620 1.00 94.31 87 GLN A C 1
ATOM 677 O O . GLN A 1 87 ? -7.953 10.748 1.372 1.00 94.31 87 GLN A O 1
ATOM 682 N N . ARG A 1 88 ? -6.080 9.567 0.995 1.00 94.00 88 ARG A N 1
ATOM 683 C CA . ARG A 1 88 ? -6.717 8.680 0.025 1.00 94.00 88 ARG A CA 1
ATOM 684 C C . ARG A 1 88 ? -7.648 7.670 0.679 1.00 94.00 88 ARG A C 1
ATOM 686 O O . ARG A 1 88 ? -8.725 7.454 0.134 1.00 94.00 88 ARG A O 1
ATOM 693 N N . LEU A 1 89 ? -7.289 7.098 1.824 1.00 93.25 89 LEU A N 1
ATOM 694 C CA . LEU A 1 89 ? -8.184 6.219 2.580 1.00 93.25 89 LEU A CA 1
ATOM 695 C C . LEU A 1 89 ? -9.485 6.953 2.934 1.00 93.25 89 LEU A C 1
ATOM 697 O O . LEU A 1 89 ? -10.570 6.475 2.602 1.00 93.25 89 LEU A O 1
ATOM 701 N N . LEU A 1 90 ? -9.374 8.161 3.492 1.00 93.38 90 LEU A N 1
ATOM 702 C CA . LEU A 1 90 ? -10.522 9.008 3.827 1.00 93.38 90 LEU A CA 1
ATOM 703 C C . LEU A 1 90 ? -11.372 9.358 2.598 1.00 93.38 90 LEU A C 1
ATOM 705 O O . LEU A 1 90 ? -12.599 9.272 2.656 1.00 93.38 90 LEU A O 1
ATOM 709 N N . HIS A 1 91 ? -10.733 9.710 1.477 1.00 92.62 91 HIS A N 1
ATOM 710 C CA . HIS A 1 91 ? -11.415 9.997 0.211 1.00 92.62 91 HIS A CA 1
ATOM 711 C C . HIS A 1 91 ? -12.214 8.794 -0.314 1.00 92.62 91 HIS A C 1
ATOM 713 O O . HIS A 1 91 ? -13.290 8.972 -0.877 1.00 92.62 91 HIS A O 1
ATOM 719 N N . HIS A 1 92 ? -11.718 7.574 -0.095 1.00 89.31 92 HIS A N 1
ATOM 720 C CA . HIS A 1 92 ? -12.399 6.329 -0.456 1.00 89.31 92 HIS A CA 1
ATOM 721 C C . HIS A 1 92 ? -13.371 5.822 0.625 1.00 89.31 92 HIS A C 1
ATOM 723 O O . HIS A 1 92 ? -13.851 4.696 0.531 1.00 89.31 92 HIS A O 1
ATOM 729 N N . GLY A 1 93 ? -13.678 6.638 1.640 1.00 91.00 93 GLY A N 1
ATOM 730 C CA . GLY A 1 93 ? -14.697 6.339 2.649 1.00 91.00 93 GLY A CA 1
ATOM 731 C C . GLY A 1 93 ? -14.218 5.488 3.824 1.00 91.00 93 GLY A C 1
ATOM 732 O O . GLY A 1 93 ? -15.028 5.130 4.677 1.00 91.00 93 GLY A O 1
ATOM 733 N N . TRP A 1 94 ? -12.922 5.192 3.914 1.00 91.19 94 TRP A N 1
ATOM 734 C CA . TRP A 1 94 ? -12.371 4.470 5.055 1.00 91.19 94 TRP A CA 1
ATOM 735 C C . TRP A 1 94 ? -12.355 5.361 6.296 1.00 91.19 94 TRP A C 1
ATOM 737 O O . TRP A 1 94 ? -12.291 6.595 6.212 1.00 91.19 94 TRP A O 1
ATOM 747 N N . ARG A 1 95 ? -12.426 4.727 7.465 1.00 91.50 95 ARG A N 1
ATOM 748 C CA . ARG A 1 95 ? -12.440 5.401 8.762 1.00 91.50 95 ARG A CA 1
ATOM 749 C C . ARG A 1 95 ? -11.391 4.779 9.681 1.00 91.50 95 ARG A C 1
ATOM 751 O O . ARG A 1 95 ? -11.236 3.557 9.643 1.00 91.50 95 ARG A O 1
ATOM 758 N N . PRO A 1 96 ? -10.674 5.594 10.469 1.00 89.69 96 PRO A N 1
ATOM 759 C CA . PRO A 1 96 ? -9.801 5.069 11.502 1.00 89.69 96 PRO A CA 1
ATOM 760 C C . PRO A 1 96 ? -10.633 4.390 12.598 1.00 89.69 96 PRO A C 1
ATOM 762 O O . PRO A 1 96 ? -11.803 4.719 12.806 1.00 89.69 96 PRO A O 1
ATOM 765 N N . LEU A 1 97 ? -10.005 3.449 13.293 1.00 86.56 97 LEU A N 1
ATOM 766 C CA . LEU A 1 97 ? -10.471 2.895 14.551 1.00 86.56 97 LEU A CA 1
ATOM 767 C C . LEU A 1 97 ? -10.539 4.048 15.560 1.00 86.56 97 LEU A C 1
ATOM 769 O O . LEU A 1 97 ? -9.526 4.692 15.833 1.00 86.56 97 LEU A O 1
ATOM 773 N N . SER A 1 98 ? -11.751 4.339 16.026 1.00 70.44 98 SER A N 1
ATOM 774 C CA . SER A 1 98 ? -12.063 5.334 17.058 1.00 70.44 98 SER A CA 1
ATOM 775 C C . SER A 1 98 ? -11.388 5.030 18.388 1.00 70.44 98 SER A C 1
ATOM 777 O O . SER A 1 98 ? -11.406 3.834 18.761 1.00 70.44 98 SER A O 1
#

pLDDT: mean 83.56, std 13.6, range [45.91, 95.06]

Radius of gyration: 12.56 Å; chains: 1; bounding box: 28×27×34 Å

Foldseek 3Di:
DEEEEEEDPDQPCQQVLCVQLVYDYQYYHYQPCVPVVVPDDRPPLGQEYEYADPPHDPVRVVVVVVVCVVVVHYYFYFHRDNVGSNVRCVVVPG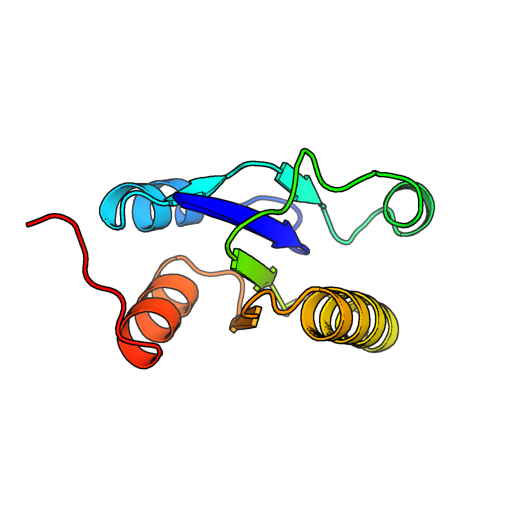DGDD

Sequence (98 aa):
MEALLVGADSLGNIPEVLRQYDIRIARHICGRNVAHQRRVPLPGRPDLLILLTDFLGHNVMRHYRDRAAALGIPVLACRRSATAVEQRLLHHGWRPLS

Secondary structure (DSSP, 8-state):
-EEEEES-S--TTHHHHHHHTT-EEEEEE-TT-HHHHSS---SS--SEEEEEGGG--HHHHHHHHHHHHHHT--EEEE-SSHHHHHHHHHHTT-----